Protein AF-A0A6V7HQF6-F1 (afdb_monomer_lite)

pLDDT: mean 79.08, std 10.8, range [49.41, 88.25]

Organism: NCBI:txid1563983

Sequence (39 aa):
EKPEDIPTCNVDGVIYKAGEAFSPAGDPVRRCYCGPGYT

Secondary structure (DSSP, 8-state):
--GGGS-EEEETTEEEETT-E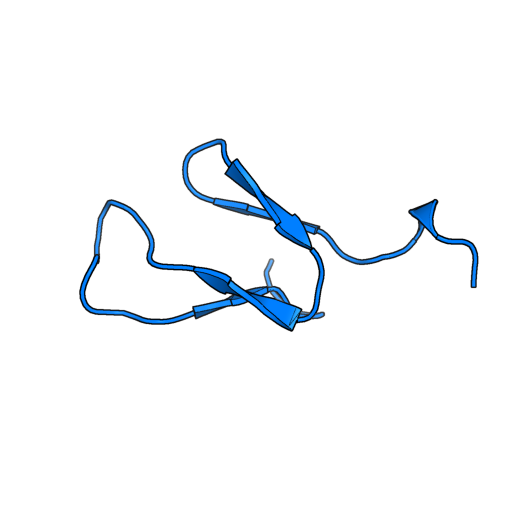E--TT-TT--EE--TT--

Foldseek 3Di:
DDPVPFQWDQAPNDIDTAQDWDAHPVGNPDIDGRHPPPD

Structure (mmCIF, N/CA/C/O backbone):
data_AF-A0A6V7HQF6-F1
#
_entry.id   AF-A0A6V7HQF6-F1
#
loop_
_atom_site.group_PDB
_atom_site.id
_atom_site.type_symbol
_atom_site.label_atom_id
_atom_site.label_alt_id
_atom_site.label_comp_id
_atom_site.label_asym_id
_atom_site.label_entity_id
_atom_site.label_seq_id
_atom_site.pdbx_PDB_ins_code
_atom_site.Cartn_x
_atom_site.Cartn_y
_atom_site.Cartn_z
_atom_site.occupancy
_atom_site.B_iso_or_equiv
_atom_site.auth_seq_id
_atom_site.auth_comp_id
_atom_site.auth_asym_id
_atom_site.auth_atom_id
_atom_site.pdbx_PDB_model_num
ATOM 1 N N . GLU A 1 1 ? 14.697 3.594 -18.119 1.00 50.53 1 GLU A N 1
ATOM 2 C CA . GLU A 1 1 ? 13.336 3.357 -17.597 1.00 50.53 1 GLU A CA 1
ATOM 3 C C . GLU A 1 1 ? 12.622 4.699 -17.558 1.00 50.53 1 GLU A C 1
ATOM 5 O O . GLU A 1 1 ? 13.238 5.673 -17.129 1.00 50.53 1 GLU A O 1
ATOM 10 N N . LYS A 1 2 ? 11.419 4.810 -18.134 1.00 61.94 2 LYS A N 1
ATOM 11 C CA . LYS A 1 2 ? 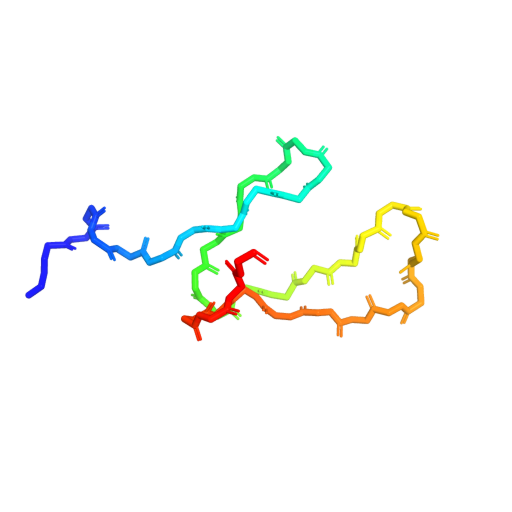10.658 6.065 -18.081 1.00 61.94 2 LYS A CA 1
ATOM 12 C C . LYS A 1 2 ? 10.020 6.182 -16.690 1.00 61.94 2 LYS A C 1
ATOM 14 O O . LYS A 1 2 ? 9.607 5.165 -16.146 1.00 61.94 2 LYS A O 1
ATOM 19 N N . PRO A 1 3 ? 9.885 7.386 -16.113 1.00 61.47 3 PRO A N 1
ATOM 20 C CA . PRO A 1 3 ? 9.216 7.572 -14.818 1.00 61.47 3 PRO A CA 1
ATOM 21 C C . PRO A 1 3 ? 7.740 7.119 -14.809 1.00 61.47 3 PRO A C 1
ATOM 23 O O . PRO A 1 3 ? 7.142 7.010 -13.745 1.00 61.47 3 PRO A O 1
ATOM 26 N N . GLU A 1 4 ? 7.169 6.844 -15.982 1.00 65.75 4 GLU A N 1
ATOM 27 C CA . GLU A 1 4 ? 5.814 6.328 -16.200 1.00 65.75 4 GLU A CA 1
ATOM 28 C C . GLU A 1 4 ? 5.704 4.801 -15.989 1.00 65.75 4 GLU A C 1
ATOM 30 O O . GLU A 1 4 ? 4.604 4.302 -15.784 1.00 65.75 4 GLU A O 1
ATOM 35 N N . ASP A 1 5 ? 6.828 4.071 -15.990 1.00 70.44 5 ASP A N 1
ATOM 36 C CA . ASP A 1 5 ? 6.905 2.612 -15.768 1.00 70.44 5 ASP A CA 1
ATOM 37 C C . ASP A 1 5 ? 7.081 2.232 -14.286 1.00 70.44 5 ASP A C 1
ATOM 39 O O . ASP A 1 5 ? 7.236 1.058 -13.948 1.00 70.44 5 ASP A O 1
ATOM 43 N N . ILE A 1 6 ? 7.100 3.210 -13.373 1.00 71.38 6 ILE A N 1
ATOM 44 C CA . ILE A 1 6 ? 7.243 2.923 -11.942 1.00 71.38 6 ILE A CA 1
ATOM 45 C C . ILE A 1 6 ? 5.993 2.151 -11.491 1.00 71.38 6 ILE A C 1
ATOM 47 O O . ILE A 1 6 ? 4.886 2.681 -11.631 1.00 71.38 6 ILE A O 1
ATOM 51 N N . PRO A 1 7 ? 6.131 0.937 -10.921 1.00 75.81 7 PRO A N 1
ATOM 52 C CA . PRO A 1 7 ? 4.978 0.179 -10.469 1.00 75.81 7 PRO A CA 1
ATOM 53 C C . PRO A 1 7 ? 4.210 0.979 -9.419 1.00 75.81 7 PRO A C 1
ATOM 55 O O . PRO A 1 7 ? 4.796 1.577 -8.510 1.00 75.81 7 PRO A O 1
ATOM 58 N N . THR A 1 8 ? 2.891 1.004 -9.571 1.00 85.44 8 THR A N 1
ATOM 59 C CA . THR A 1 8 ? 1.988 1.665 -8.633 1.00 85.44 8 THR A CA 1
ATOM 60 C C . THR A 1 8 ? 0.992 0.666 -8.077 1.00 85.44 8 THR A C 1
ATOM 62 O O . THR A 1 8 ? 0.563 -0.257 -8.766 1.00 85.44 8 THR A O 1
ATOM 65 N N . CYS A 1 9 ? 0.635 0.852 -6.812 1.00 84.88 9 CYS A N 1
ATOM 66 C CA . CYS A 1 9 ? -0.333 0.024 -6.114 1.00 84.88 9 CYS A CA 1
ATOM 67 C C . CYS A 1 9 ? -1.553 0.885 -5.813 1.00 84.88 9 CYS A C 1
ATOM 69 O O . CYS A 1 9 ? -1.421 1.916 -5.155 1.00 84.88 9 CYS A O 1
ATOM 71 N N . ASN A 1 10 ? -2.728 0.475 -6.290 1.00 86.31 10 ASN A N 1
ATOM 72 C CA . ASN A 1 10 ? -3.989 1.095 -5.897 1.00 86.31 10 ASN A CA 1
ATOM 73 C C . ASN A 1 10 ? -4.553 0.330 -4.701 1.00 86.31 10 ASN A C 1
ATOM 75 O O . ASN A 1 10 ? -4.970 -0.819 -4.837 1.00 86.31 10 ASN A O 1
ATOM 79 N N . VAL A 1 11 ? -4.529 0.963 -3.535 1.00 84.94 11 VAL A N 1
ATOM 80 C CA . VAL A 1 11 ? -4.977 0.373 -2.276 1.00 84.94 11 VAL A CA 1
ATOM 81 C C . VAL A 1 11 ? -6.007 1.311 -1.679 1.00 84.94 11 VAL A C 1
ATOM 83 O O . VAL A 1 11 ? -5.718 2.482 -1.450 1.00 84.94 11 VAL A O 1
ATOM 86 N N . ASP A 1 12 ? -7.225 0.809 -1.480 1.00 84.56 12 ASP A N 1
ATOM 87 C CA . ASP A 1 12 ? -8.351 1.583 -0.940 1.00 84.56 12 ASP A CA 1
ATOM 88 C C . ASP A 1 12 ? -8.643 2.890 -1.715 1.00 84.56 12 ASP A C 1
ATOM 90 O O . ASP A 1 12 ? -9.145 3.866 -1.160 1.00 84.56 12 ASP A O 1
ATOM 94 N N . GLY A 1 13 ? -8.326 2.928 -3.016 1.00 86.56 13 GLY A N 1
ATOM 95 C CA . GLY A 1 13 ? -8.488 4.110 -3.870 1.00 86.56 13 GLY A CA 1
ATOM 96 C C . GLY A 1 13 ? -7.317 5.099 -3.824 1.00 86.56 13 GLY A C 1
ATOM 97 O O . GLY A 1 13 ? -7.358 6.118 -4.516 1.00 86.56 13 GLY A O 1
ATOM 98 N N . VAL A 1 14 ? -6.270 4.810 -3.048 1.00 86.31 14 VAL A N 1
ATOM 99 C CA . VAL A 1 14 ? -5.036 5.599 -2.973 1.00 86.31 14 VAL A CA 1
ATOM 100 C C . VAL A 1 14 ? -3.953 4.932 -3.817 1.00 86.31 14 VAL A C 1
ATOM 102 O O . VAL A 1 14 ? -3.716 3.730 -3.722 1.00 86.31 14 VAL A O 1
ATOM 105 N N . ILE A 1 15 ? -3.283 5.723 -4.655 1.00 87.38 15 ILE A N 1
ATOM 106 C CA . ILE A 1 15 ? -2.191 5.252 -5.510 1.00 87.38 15 ILE A CA 1
ATOM 107 C C . ILE A 1 15 ? -0.861 5.465 -4.786 1.00 87.38 15 ILE A C 1
ATOM 109 O O . ILE A 1 15 ? -0.441 6.601 -4.571 1.00 87.38 15 ILE A O 1
ATOM 113 N N . TYR A 1 16 ? -0.181 4.368 -4.470 1.00 86.12 16 TYR A N 1
ATOM 114 C CA . TYR A 1 16 ? 1.154 4.346 -3.878 1.00 86.12 16 TYR A CA 1
ATOM 115 C C . TYR A 1 16 ? 2.202 4.038 -4.943 1.00 86.12 16 TYR A C 1
ATOM 117 O O . TYR A 1 16 ? 1.973 3.211 -5.827 1.00 86.12 16 TYR A O 1
ATOM 125 N N . LYS A 1 17 ? 3.364 4.691 -4.867 1.00 85.75 17 LYS A N 1
ATOM 126 C CA . LYS A 1 17 ? 4.501 4.410 -5.757 1.00 85.75 17 LYS A CA 1
ATOM 127 C C . LYS A 1 17 ? 5.343 3.267 -5.206 1.00 85.75 17 LYS A C 1
ATOM 129 O O . LYS A 1 17 ? 5.378 3.051 -3.998 1.00 85.75 17 LYS A O 1
ATOM 134 N N . ALA A 1 18 ? 6.076 2.580 -6.075 1.00 84.44 18 ALA A N 1
ATOM 135 C CA . ALA A 1 18 ? 7.061 1.588 -5.663 1.00 84.44 18 ALA A CA 1
ATOM 136 C C . ALA A 1 18 ? 7.993 2.129 -4.558 1.00 84.44 18 ALA A C 1
ATOM 138 O O . ALA A 1 18 ? 8.588 3.197 -4.697 1.00 84.44 18 ALA A O 1
ATOM 139 N N . GLY A 1 19 ? 8.110 1.383 -3.462 1.00 82.50 19 GLY A N 1
ATOM 140 C CA . GLY A 1 19 ? 8.852 1.736 -2.254 1.00 82.50 19 GLY A CA 1
ATOM 141 C C . GLY A 1 19 ? 8.026 2.437 -1.170 1.00 82.50 19 GLY A C 1
ATOM 142 O O . GLY A 1 19 ? 8.466 2.470 -0.022 1.00 82.50 19 GLY A O 1
ATOM 143 N N . GLU A 1 20 ? 6.835 2.957 -1.480 1.00 86.69 20 GLU A N 1
ATOM 144 C CA . GLU A 1 20 ? 5.983 3.606 -0.479 1.00 86.69 20 GLU A CA 1
ATOM 145 C C . GLU A 1 20 ? 5.346 2.585 0.463 1.00 86.69 20 GLU A C 1
ATOM 147 O O . GLU A 1 20 ? 4.841 1.543 0.036 1.00 86.69 20 GLU A O 1
ATOM 152 N N . ALA A 1 21 ? 5.351 2.909 1.755 1.00 86.44 21 ALA A N 1
ATOM 153 C CA . ALA A 1 21 ? 4.674 2.128 2.776 1.00 86.44 21 ALA A CA 1
ATOM 154 C C . ALA A 1 21 ? 3.220 2.582 2.926 1.00 86.44 21 ALA A C 1
ATOM 156 O O . ALA A 1 21 ? 2.931 3.778 2.908 1.00 86.44 21 ALA A O 1
ATOM 157 N N . PHE A 1 22 ? 2.317 1.636 3.148 1.00 86.12 22 PHE A N 1
ATOM 158 C CA . PHE A 1 22 ? 0.911 1.920 3.405 1.00 86.12 22 PHE A CA 1
ATOM 159 C C . PHE A 1 22 ? 0.313 0.913 4.385 1.00 86.12 22 PHE A C 1
ATOM 161 O O . PHE A 1 22 ? 0.848 -0.180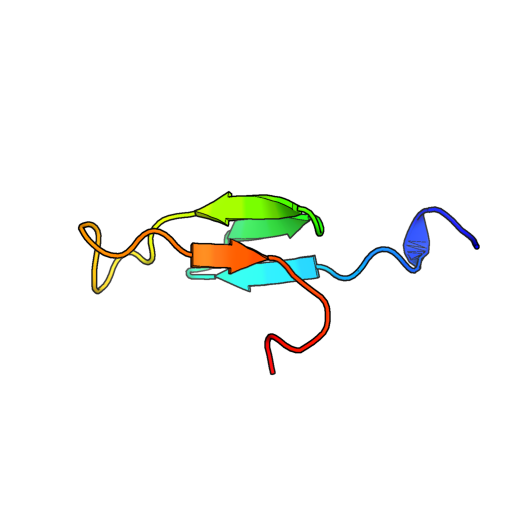 4.585 1.00 86.12 22 PHE A O 1
ATOM 168 N N . SER A 1 23 ? -0.821 1.286 4.971 1.00 88.25 23 SER A N 1
ATOM 169 C CA . SER A 1 23 ? -1.646 0.394 5.779 1.00 88.25 23 SER A C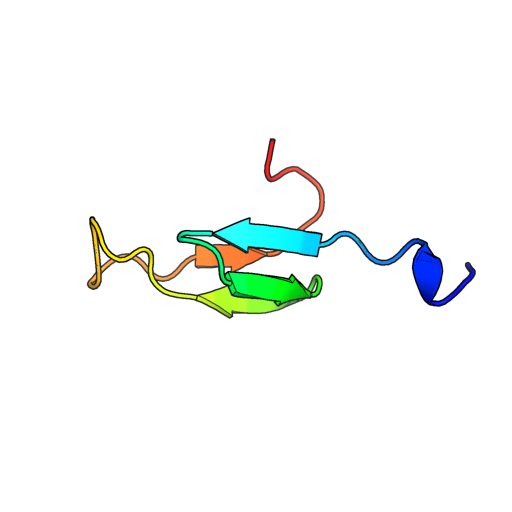A 1
ATOM 170 C C . SER A 1 23 ? -3.034 0.310 5.143 1.00 88.25 23 SER A C 1
ATOM 172 O O . SER A 1 23 ? -3.668 1.357 4.997 1.00 88.25 23 SER A O 1
ATOM 174 N N . PRO A 1 24 ? -3.508 -0.881 4.742 1.00 83.31 24 PRO A N 1
ATOM 175 C CA . PRO A 1 24 ? -4.840 -1.026 4.174 1.00 83.31 24 PRO A CA 1
ATOM 176 C C . PRO A 1 24 ? -5.912 -0.706 5.221 1.00 83.31 24 PRO A C 1
ATOM 178 O O . PRO A 1 24 ? -5.763 -1.021 6.403 1.00 83.31 24 PRO A O 1
ATOM 181 N N . ALA A 1 25 ? -7.023 -0.117 4.789 1.00 83.06 25 ALA A N 1
ATOM 182 C CA . ALA A 1 25 ? -8.109 0.317 5.664 1.00 83.06 25 ALA A CA 1
ATOM 183 C C . ALA A 1 25 ? -8.751 -0.851 6.434 1.00 83.06 25 ALA A C 1
ATOM 185 O O . ALA A 1 25 ? -9.183 -0.683 7.573 1.00 83.06 25 ALA A O 1
ATOM 186 N N . GLY A 1 26 ? -8.775 -2.044 5.829 1.00 84.50 26 GLY A N 1
ATOM 187 C CA . GLY A 1 26 ? -9.260 -3.269 6.467 1.00 84.50 26 GLY A CA 1
ATOM 188 C C . GLY A 1 26 ? -8.313 -3.857 7.520 1.00 84.50 26 GLY A C 1
ATOM 189 O O . GLY A 1 26 ? -8.757 -4.653 8.341 1.00 84.50 26 GLY A O 1
ATOM 190 N N . ASP A 1 27 ? -7.033 -3.472 7.518 1.00 85.00 27 ASP A N 1
ATOM 191 C CA . ASP A 1 27 ? -6.034 -3.964 8.471 1.00 85.00 27 ASP A CA 1
ATOM 192 C C . ASP A 1 27 ? -4.975 -2.876 8.759 1.00 85.00 27 ASP A C 1
ATOM 194 O O . ASP A 1 27 ? -3.852 -2.925 8.249 1.00 85.00 27 ASP A O 1
ATOM 198 N N . PRO A 1 28 ? -5.315 -1.856 9.574 1.00 83.19 28 PRO A N 1
ATOM 199 C CA . PRO A 1 28 ? -4.449 -0.696 9.806 1.00 83.19 28 PRO A CA 1
ATOM 200 C C . PRO A 1 28 ? -3.154 -1.037 10.563 1.00 83.19 28 PRO A C 1
ATOM 202 O O . PRO A 1 28 ? -2.213 -0.242 10.590 1.00 83.19 28 PRO A O 1
ATOM 205 N N . VAL A 1 29 ? -3.097 -2.222 11.179 1.00 85.75 29 VAL A N 1
ATOM 206 C CA . VAL A 1 29 ? -1.922 -2.742 11.889 1.00 85.75 29 VAL A CA 1
ATOM 207 C C . VAL A 1 29 ? -0.892 -3.304 10.907 1.00 85.75 29 VAL A C 1
ATOM 209 O O . VAL A 1 29 ? 0.315 -3.270 11.177 1.00 85.75 29 VAL A O 1
ATOM 212 N N . ARG A 1 30 ? -1.337 -3.791 9.746 1.00 84.69 30 ARG A N 1
ATOM 213 C CA . ARG A 1 30 ? -0.464 -4.355 8.725 1.00 84.69 30 ARG A CA 1
ATOM 214 C C . ARG A 1 30 ? 0.204 -3.249 7.915 1.00 84.69 30 ARG A C 1
ATOM 216 O O . ARG A 1 30 ? -0.431 -2.558 7.130 1.00 84.69 30 ARG A O 1
ATOM 223 N N . ARG A 1 31 ? 1.524 -3.129 8.066 1.00 85.94 31 ARG A N 1
ATOM 224 C CA . ARG A 1 31 ? 2.355 -2.292 7.193 1.00 85.94 31 ARG A CA 1
ATOM 225 C C . ARG A 1 31 ? 2.766 -3.077 5.956 1.00 85.94 31 ARG A C 1
ATOM 227 O O . ARG A 1 31 ? 3.464 -4.085 6.056 1.00 85.94 31 ARG A O 1
ATOM 234 N N . CYS A 1 32 ? 2.333 -2.590 4.806 1.00 85.75 32 CYS A N 1
ATOM 235 C CA . CYS A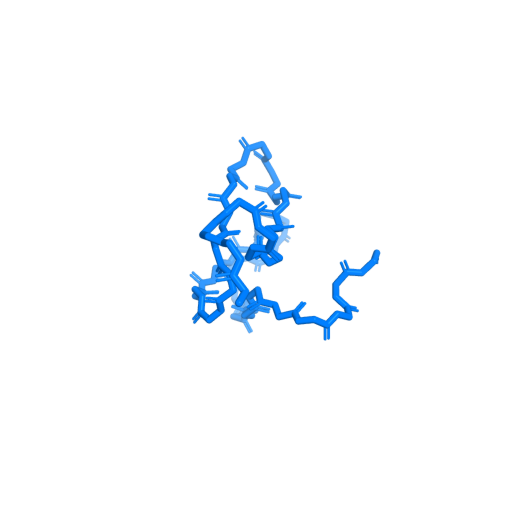 1 32 ? 2.687 -3.094 3.491 1.00 85.75 32 CYS A CA 1
ATOM 236 C C . CYS A 1 32 ? 3.592 -2.088 2.781 1.00 85.75 32 CYS A C 1
ATOM 238 O O . CYS A 1 32 ? 3.648 -0.917 3.150 1.00 85.75 32 CYS A O 1
ATOM 240 N N . TYR A 1 33 ? 4.283 -2.552 1.747 1.00 87.19 33 TYR A N 1
ATOM 241 C CA . TYR A 1 33 ? 5.090 -1.708 0.876 1.00 87.19 33 TYR A CA 1
ATOM 242 C C . TYR A 1 33 ? 4.658 -1.967 -0.556 1.00 87.19 33 TYR A C 1
ATOM 244 O O . TYR A 1 33 ? 4.478 -3.122 -0.948 1.00 87.19 33 TYR A O 1
ATOM 252 N N . CYS A 1 34 ? 4.480 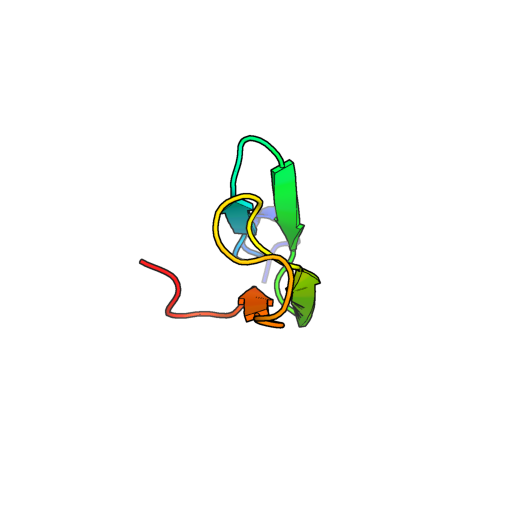-0.903 -1.332 1.00 85.81 34 CYS A N 1
ATOM 253 C CA . CYS A 1 34 ? 4.210 -1.046 -2.748 1.00 85.81 34 CYS A CA 1
ATOM 254 C C . CYS A 1 34 ? 5.494 -1.495 -3.445 1.00 85.81 34 CYS A C 1
ATOM 256 O O . CYS A 1 34 ? 6.526 -0.840 -3.342 1.00 85.81 34 CYS A O 1
ATOM 258 N N . GLY A 1 35 ? 5.464 -2.630 -4.131 1.00 80.56 35 GLY A N 1
ATOM 259 C CA . GLY A 1 35 ? 6.638 -3.194 -4.782 1.00 80.56 35 GLY A CA 1
ATOM 260 C C . GLY A 1 35 ? 6.259 -4.019 -6.006 1.00 80.56 35 GLY A C 1
ATOM 261 O O . GLY A 1 35 ? 5.085 -4.361 -6.180 1.00 80.56 35 GLY A O 1
ATOM 262 N N . PRO A 1 36 ? 7.237 -4.344 -6.866 1.00 68.31 36 PRO A N 1
ATOM 263 C CA . PRO A 1 36 ? 7.005 -5.232 -7.996 1.00 68.31 36 PRO A CA 1
ATOM 264 C C . PRO A 1 36 ? 6.554 -6.605 -7.470 1.00 68.31 36 PRO A C 1
ATOM 266 O O . PRO A 1 36 ? 7.293 -7.260 -6.739 1.00 68.31 36 PRO A O 1
ATOM 269 N N . GLY A 1 37 ? 5.325 -7.011 -7.803 1.00 60.78 37 GLY A N 1
ATOM 270 C CA . GLY A 1 37 ? 4.707 -8.251 -7.310 1.00 60.78 37 GLY A CA 1
ATOM 271 C C . GLY A 1 37 ? 3.453 -8.064 -6.449 1.00 60.78 37 GLY A C 1
ATOM 272 O O . GLY A 1 37 ? 2.892 -9.055 -5.991 1.00 60.78 37 GLY A O 1
ATOM 273 N N . TYR A 1 38 ? 2.990 -6.827 -6.241 1.00 60.94 38 TYR A N 1
ATOM 274 C CA . TYR A 1 38 ? 1.631 -6.570 -5.757 1.00 60.94 38 TYR A CA 1
ATOM 275 C C . TYR A 1 38 ? 0.648 -6.752 -6.933 1.00 60.94 38 TYR A C 1
ATOM 277 O O . TYR A 1 38 ? 0.492 -5.845 -7.749 1.00 60.94 38 TYR A O 1
ATOM 285 N N . THR A 1 39 ? 0.078 -7.955 -7.069 1.00 49.41 39 THR A N 1
ATOM 286 C CA . THR A 1 39 ? -0.973 -8.323 -8.047 1.00 49.41 39 THR A CA 1
ATOM 287 C C . THR A 1 39 ? -2.311 -8.524 -7.369 1.00 49.41 39 THR A C 1
ATOM 289 O O . THR A 1 39 ? -2.300 -9.185 -6.305 1.00 49.41 39 THR A O 1
#

Radius of gyration: 10.48 Å; chains: 1; bounding box: 23×16×30 Å